Protein AF-A0A8T2NFG3-F1 (afdb_monomer_lite)

Radius of gyration: 18.74 Å; chains: 1; bounding box: 40×40×46 Å

Sequence (116 aa):
MESTLTGPPPSLSSAKVKTQEADTDDQQGTLTYEEFSVFYKMMSLRRDLFLLLMCFSEKKDHLTAEELGNFLRTEQKMANVTTEYCLDVIDKFEVSEENKKKCVMGIEECQSKPWL

Organism: NCBI:txid121402

Secondary structure (DSSP, 8-state):
-------PPPP-SS-TTTGGGS--SS-TT---HHHHHHHHHHHH--HHHHHHHHHHTTT-SEEEHHHHHHHHHHTS--TT--HHHHHHHHHHH---HHHHHHTEEETTGGGG-TT-

pLDDT: mean 71.31, std 20.26, range [38.62, 96.06]

InterPro domains:
  IPR001192 Phosphoinositide phospholipase C family [PTHR10336] (13-109)
  IPR011992 EF-hand domain pair [SSF47473] (8-109)
  IPR015359 Phosphoinositide-specific phospholipase C, EF-hand-like domain [PF09279] (39-108)

Foldseek 3Di:
DDDDDDDDDDDDPPPVPPPPVPDDDPPPDDDDPVRCQVVLLVVLPPVVVLVVLCVLCVNDQKAALVSVQVCCCPVVVDPDDDSVNSLVCCCVQAPDPVCNVVRIHGSVSVSNDPPD

Structure (mmCIF, N/CA/C/O backbone):
data_AF-A0A8T2NFG3-F1
#
_entry.id   AF-A0A8T2NFG3-F1
#
loop_
_atom_site.group_PDB
_atom_site.id
_atom_site.type_symbol
_atom_site.label_atom_id
_atom_site.label_alt_id
_atom_site.label_comp_id
_atom_site.label_asym_id
_atom_site.label_entity_id
_atom_site.label_seq_id
_atom_site.pdbx_PDB_ins_code
_atom_site.Cartn_x
_atom_site.Cartn_y
_atom_site.Cartn_z
_atom_site.occupancy
_atom_site.B_iso_or_equiv
_atom_site.auth_seq_id
_atom_site.auth_comp_id
_atom_site.auth_asym_id
_atom_site.auth_atom_id
_atom_site.pdbx_PDB_model_num
ATOM 1 N N . MET A 1 1 ? 26.816 -30.356 -16.033 1.00 38.97 1 MET A N 1
ATOM 2 C CA . MET A 1 1 ? 26.757 -28.881 -16.027 1.00 38.97 1 MET A CA 1
ATOM 3 C C . MET A 1 1 ? 25.729 -28.503 -17.069 1.00 38.97 1 MET A C 1
ATOM 5 O O . MET A 1 1 ? 25.842 -28.947 -18.203 1.00 38.97 1 MET A O 1
ATOM 9 N N . GLU A 1 2 ? 24.653 -27.893 -16.595 1.00 38.62 2 GLU A N 1
ATOM 10 C CA . GLU A 1 2 ? 23.340 -27.795 -17.233 1.00 38.62 2 GLU A CA 1
ATOM 11 C C . GLU A 1 2 ? 23.331 -26.792 -18.394 1.00 38.62 2 GLU A C 1
ATOM 13 O O . GLU A 1 2 ? 23.958 -25.737 -18.326 1.00 38.62 2 GLU A O 1
ATOM 18 N N . SER A 1 3 ? 22.647 -27.163 -19.473 1.00 43.81 3 SER A N 1
ATOM 19 C CA . SER A 1 3 ? 22.403 -26.360 -20.668 1.00 43.81 3 SER A CA 1
ATOM 20 C C . SER A 1 3 ? 21.195 -25.448 -20.455 1.00 43.81 3 SER A C 1
ATOM 22 O O . SER A 1 3 ? 20.095 -25.963 -20.247 1.00 43.81 3 SER A O 1
ATOM 24 N N . THR A 1 4 ? 21.351 -24.130 -20.587 1.00 44.75 4 THR A N 1
ATOM 25 C CA . THR A 1 4 ? 20.208 -23.202 -20.566 1.00 44.75 4 THR A CA 1
ATOM 26 C C . THR A 1 4 ? 19.919 -22.681 -21.969 1.00 44.75 4 THR A C 1
ATOM 28 O O . THR A 1 4 ? 20.782 -22.136 -22.653 1.00 44.75 4 THR A O 1
ATOM 31 N N . LEU A 1 5 ? 18.682 -22.928 -22.389 1.00 42.94 5 LEU A N 1
ATOM 32 C CA . LEU A 1 5 ? 18.115 -22.717 -23.712 1.00 42.94 5 LEU A CA 1
ATOM 33 C C . LEU A 1 5 ? 18.010 -21.226 -24.064 1.00 42.94 5 LEU A C 1
ATOM 35 O O . LEU A 1 5 ? 17.428 -20.437 -23.323 1.00 42.94 5 LEU A O 1
ATOM 39 N N . THR A 1 6 ? 18.519 -20.870 -25.240 1.00 46.25 6 THR A N 1
ATOM 40 C CA . THR A 1 6 ? 18.250 -19.616 -25.941 1.00 46.25 6 THR A CA 1
ATOM 41 C C . THR A 1 6 ? 16.925 -19.736 -26.700 1.00 46.25 6 THR A C 1
ATOM 43 O O . THR A 1 6 ? 16.765 -20.596 -27.563 1.00 46.25 6 THR A O 1
ATOM 46 N N . GLY A 1 7 ? 15.957 -18.874 -26.392 1.00 41.16 7 GLY A N 1
ATOM 47 C CA . GLY A 1 7 ? 14.736 -18.696 -27.185 1.00 41.16 7 GLY A CA 1
ATOM 48 C C . GLY A 1 7 ? 14.533 -17.211 -27.498 1.00 41.16 7 GLY A C 1
ATOM 49 O O . GLY A 1 7 ? 14.857 -16.384 -26.645 1.00 41.16 7 GLY A O 1
ATOM 50 N N . PRO A 1 8 ? 14.055 -16.837 -28.701 1.00 43.97 8 PRO A N 1
ATOM 51 C CA . PRO A 1 8 ? 13.898 -15.434 -29.068 1.00 43.97 8 PRO A CA 1
ATOM 52 C C . PRO A 1 8 ? 12.732 -14.784 -28.300 1.00 43.97 8 PRO A C 1
ATOM 54 O O . PRO A 1 8 ? 11.712 -15.442 -28.071 1.00 43.97 8 PRO A O 1
ATOM 57 N N . PRO A 1 9 ? 12.842 -13.497 -27.918 1.00 46.75 9 PRO A N 1
ATOM 58 C CA . PRO A 1 9 ? 11.745 -12.772 -27.289 1.00 46.75 9 PRO A CA 1
ATOM 59 C C . PRO A 1 9 ? 10.578 -12.552 -28.277 1.00 46.75 9 PRO A C 1
ATOM 61 O O . PRO A 1 9 ? 10.801 -12.424 -29.485 1.00 46.75 9 PRO A O 1
ATOM 64 N N . PRO A 1 10 ? 9.325 -12.505 -27.790 1.00 41.16 10 PRO A N 1
ATOM 65 C CA . PRO A 1 10 ? 8.141 -12.341 -28.633 1.00 41.16 10 PRO A CA 1
ATOM 66 C C . PRO A 1 10 ? 8.092 -10.956 -29.309 1.00 41.16 10 PRO A C 1
ATOM 68 O O . PRO A 1 10 ? 8.442 -9.939 -28.714 1.00 41.16 10 PRO A O 1
ATOM 71 N N . SER A 1 11 ? 7.644 -10.913 -30.570 1.00 41.38 11 SER A N 1
ATOM 72 C CA . SER A 1 11 ? 7.662 -9.721 -31.433 1.00 41.38 11 SER A CA 1
ATOM 73 C C . SER A 1 11 ? 6.607 -8.667 -31.064 1.00 41.38 11 SER A C 1
ATOM 75 O O . SER A 1 11 ? 5.416 -8.975 -30.980 1.00 41.38 11 SER A O 1
ATOM 77 N N . LEU A 1 12 ? 7.040 -7.405 -30.951 1.00 51.16 12 LEU A N 1
ATOM 78 C CA . LEU A 1 12 ? 6.218 -6.227 -30.669 1.00 51.16 12 LEU A CA 1
ATOM 79 C C . LEU A 1 12 ? 5.542 -5.678 -31.941 1.00 51.16 12 LEU A C 1
ATOM 81 O O . LEU A 1 12 ? 6.179 -5.005 -32.749 1.00 51.16 12 LEU A O 1
ATOM 85 N N . SER A 1 13 ? 4.232 -5.880 -32.096 1.00 42.97 13 SER A N 1
ATOM 86 C CA . SER A 1 13 ? 3.433 -5.170 -33.115 1.00 42.97 13 SER A CA 1
ATOM 87 C C . SER A 1 13 ? 2.778 -3.884 -32.589 1.00 42.97 13 SER A C 1
ATOM 89 O O . SER A 1 13 ? 2.393 -3.031 -33.381 1.00 42.97 13 SER A O 1
ATOM 91 N N . SER A 1 14 ? 2.692 -3.700 -31.265 1.00 41.72 14 SER A N 1
ATOM 92 C CA . SER A 1 14 ? 1.946 -2.584 -30.645 1.00 41.72 14 SER A CA 1
ATOM 93 C C . SER A 1 14 ? 2.818 -1.476 -30.033 1.00 41.72 14 SER A C 1
ATOM 95 O O . SER A 1 14 ? 2.296 -0.437 -29.645 1.00 41.72 14 SER A O 1
ATOM 97 N N . ALA A 1 15 ? 4.143 -1.651 -29.962 1.00 45.00 15 ALA A N 1
ATOM 98 C CA . ALA A 1 15 ? 5.039 -0.690 -29.300 1.00 45.00 15 ALA A CA 1
ATOM 99 C C . ALA A 1 15 ? 5.583 0.426 -30.201 1.00 45.00 15 ALA A C 1
ATOM 101 O O . ALA A 1 15 ? 6.248 1.332 -29.713 1.00 45.00 15 ALA A O 1
ATOM 102 N N . LYS A 1 16 ? 5.276 0.398 -31.503 1.00 44.44 16 LYS A N 1
ATOM 103 C CA . LYS A 1 16 ? 5.840 1.337 -32.486 1.00 44.44 16 LYS A CA 1
ATOM 104 C C . LYS A 1 16 ? 5.481 2.808 -32.253 1.00 44.44 16 LYS A C 1
ATOM 106 O O . LYS A 1 16 ? 6.181 3.675 -32.754 1.00 44.44 16 LYS A O 1
ATOM 111 N N . VAL A 1 17 ? 4.396 3.102 -31.536 1.00 47.00 17 VAL A N 1
ATOM 112 C CA . VAL A 1 17 ? 3.873 4.477 -31.435 1.00 47.00 17 VAL A CA 1
ATOM 113 C C . VAL A 1 17 ? 4.559 5.294 -30.334 1.00 47.00 17 VAL A C 1
ATOM 115 O O . VAL A 1 17 ? 4.592 6.513 -30.424 1.00 47.00 17 VAL A O 1
ATOM 118 N N . LYS A 1 18 ? 5.146 4.654 -29.314 1.00 46.22 18 LYS A N 1
ATOM 119 C CA . LYS A 1 18 ? 5.757 5.359 -28.167 1.00 46.22 18 LYS A CA 1
ATOM 120 C C . LYS A 1 18 ? 7.277 5.527 -28.250 1.00 46.22 18 LYS A C 1
ATOM 122 O O . LYS A 1 18 ? 7.849 6.190 -27.397 1.00 46.22 18 LYS A O 1
ATOM 127 N N . THR A 1 19 ? 7.924 4.945 -29.257 1.00 46.53 19 THR A N 1
ATOM 128 C CA . THR A 1 19 ? 9.390 4.960 -29.412 1.00 46.53 19 THR A CA 1
ATOM 129 C C . THR A 1 19 ? 9.933 6.333 -29.825 1.00 46.53 19 THR A C 1
ATOM 131 O O . THR A 1 19 ? 11.050 6.674 -29.470 1.00 46.53 19 THR A O 1
ATOM 134 N N . GLN A 1 20 ? 9.136 7.156 -30.514 1.00 45.47 20 GLN A N 1
ATOM 135 C CA . GLN A 1 20 ? 9.645 8.359 -31.183 1.00 45.47 20 GLN A CA 1
ATOM 136 C C . GLN A 1 20 ? 9.899 9.563 -30.252 1.00 45.47 20 GLN A C 1
ATOM 138 O O . GLN A 1 20 ? 10.571 10.505 -30.656 1.00 45.47 20 GLN A O 1
ATOM 143 N N . GLU A 1 21 ? 9.389 9.552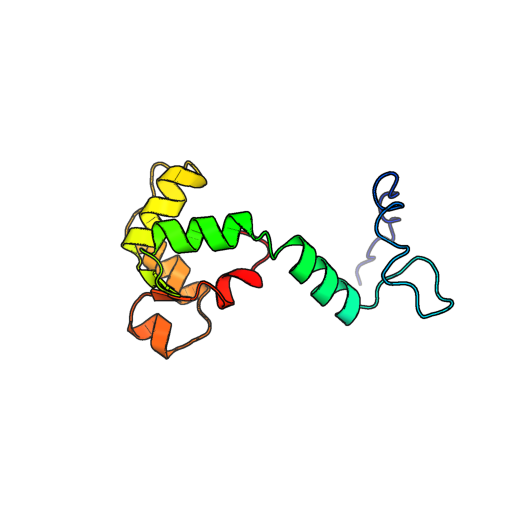 -29.015 1.00 50.28 21 GLU A N 1
ATOM 144 C CA . GLU A 1 21 ? 9.606 10.648 -28.050 1.00 50.28 21 GLU A CA 1
ATOM 145 C C . GLU A 1 21 ? 10.841 10.442 -27.151 1.00 50.28 21 GLU A C 1
ATOM 147 O O . GLU A 1 21 ? 11.240 11.372 -26.455 1.00 50.28 21 GLU A O 1
ATOM 152 N N . ALA A 1 22 ? 11.460 9.256 -27.173 1.00 43.38 22 ALA A N 1
ATOM 153 C CA . ALA A 1 22 ? 12.627 8.915 -26.349 1.00 43.38 22 ALA A CA 1
ATOM 154 C C . ALA A 1 22 ? 13.923 8.710 -27.164 1.00 43.38 22 ALA A C 1
ATOM 156 O O . ALA A 1 22 ? 14.942 8.316 -26.603 1.00 43.38 22 ALA A O 1
ATOM 157 N N . ASP A 1 23 ? 13.885 8.951 -28.478 1.00 41.53 23 ASP A N 1
ATOM 158 C CA . ASP A 1 23 ? 14.983 8.651 -29.404 1.00 41.53 23 ASP A CA 1
ATOM 159 C C . ASP A 1 23 ? 16.129 9.678 -29.291 1.00 41.53 23 ASP A C 1
ATOM 161 O O . ASP A 1 23 ? 16.124 10.728 -29.937 1.00 41.53 23 ASP A O 1
ATOM 165 N N . THR A 1 24 ? 17.143 9.353 -28.485 1.00 53.97 24 THR A N 1
ATOM 166 C CA . THR A 1 24 ? 18.492 9.942 -28.555 1.00 53.97 24 THR A CA 1
ATOM 167 C C . THR A 1 24 ? 19.569 8.874 -28.337 1.00 53.97 24 THR A C 1
ATOM 169 O O . THR A 1 24 ? 20.289 8.967 -27.353 1.00 53.97 24 THR A O 1
ATOM 172 N N . ASP A 1 25 ? 19.664 7.855 -29.199 1.00 44.00 25 ASP A N 1
ATOM 173 C CA . ASP A 1 25 ? 20.938 7.241 -29.641 1.00 44.00 25 ASP A CA 1
ATOM 174 C C . ASP A 1 25 ? 20.691 6.157 -30.718 1.00 44.00 25 ASP A C 1
ATOM 176 O O . ASP A 1 25 ? 19.648 5.503 -30.749 1.00 44.00 25 ASP A O 1
ATOM 180 N N . ASP A 1 26 ? 21.684 5.928 -31.577 1.00 53.88 26 ASP A N 1
ATOM 181 C CA . ASP A 1 26 ? 21.676 5.102 -32.794 1.00 53.88 26 ASP A CA 1
ATOM 182 C C . ASP A 1 26 ? 21.641 3.564 -32.554 1.00 53.88 26 ASP A C 1
ATOM 184 O O . ASP A 1 26 ? 22.041 2.775 -33.415 1.00 53.88 26 ASP A O 1
ATOM 188 N N . GLN A 1 27 ? 21.129 3.092 -31.409 1.00 50.28 27 GLN A N 1
ATOM 189 C CA . GLN A 1 27 ? 20.945 1.663 -31.085 1.00 50.28 27 GLN A CA 1
ATOM 190 C C . GLN A 1 27 ? 19.462 1.267 -31.075 1.00 50.28 27 GLN A C 1
ATOM 192 O O . GLN A 1 27 ? 18.899 0.829 -30.070 1.00 50.28 27 GLN A O 1
ATOM 197 N N . GLN A 1 28 ? 18.821 1.413 -32.237 1.00 48.69 28 GLN A N 1
ATOM 198 C CA . GLN A 1 28 ? 17.405 1.102 -32.442 1.00 48.69 28 GLN A CA 1
ATOM 199 C C . GLN A 1 28 ? 17.031 -0.315 -31.970 1.00 48.69 28 GLN A C 1
ATOM 201 O O . GLN A 1 28 ? 17.352 -1.310 -32.621 1.00 48.69 28 GLN A O 1
ATOM 206 N N . GLY A 1 29 ? 16.251 -0.393 -30.886 1.00 52.53 29 GLY A N 1
ATOM 207 C CA . GLY A 1 29 ? 15.416 -1.558 -30.569 1.00 52.53 29 GLY A CA 1
ATOM 208 C C . GLY A 1 29 ? 15.625 -2.239 -29.214 1.00 52.53 29 GLY A C 1
ATOM 209 O O . GLY A 1 29 ? 14.867 -3.162 -28.913 1.00 52.53 29 GLY A O 1
ATOM 210 N N . THR A 1 30 ? 16.575 -1.809 -28.379 1.00 53.06 30 THR A N 1
ATOM 211 C CA . THR A 1 30 ? 16.806 -2.405 -27.046 1.00 53.06 30 THR A CA 1
ATOM 212 C C . THR A 1 30 ? 17.024 -1.344 -25.976 1.00 53.06 30 THR A C 1
ATOM 214 O O . THR A 1 30 ? 17.953 -0.555 -26.080 1.00 53.06 30 THR A O 1
ATOM 217 N N . LEU A 1 31 ? 16.186 -1.361 -24.934 1.00 61.88 31 LEU A N 1
ATOM 218 C CA . LEU A 1 31 ? 16.363 -0.540 -23.734 1.00 61.88 31 LEU A CA 1
ATOM 219 C C . LEU A 1 31 ? 17.513 -1.112 -22.894 1.00 61.88 31 LEU A C 1
ATOM 221 O O . LEU A 1 31 ? 17.570 -2.327 -22.672 1.00 61.88 31 LEU A O 1
ATOM 225 N N . THR A 1 32 ? 18.391 -0.256 -22.377 1.00 74.88 32 THR A N 1
ATOM 226 C CA . THR A 1 32 ? 19.310 -0.645 -21.298 1.00 74.88 32 THR A CA 1
ATOM 227 C C . THR A 1 32 ? 18.523 -1.027 -20.036 1.00 74.88 32 THR A C 1
ATOM 229 O O . THR A 1 32 ? 17.336 -0.733 -19.917 1.00 74.88 32 THR A O 1
ATOM 232 N N . TYR A 1 33 ? 19.153 -1.694 -19.062 1.00 65.88 33 TYR A N 1
ATOM 233 C CA . TYR A 1 33 ? 18.473 -2.078 -17.813 1.00 65.88 33 TYR A CA 1
ATOM 234 C C . TYR A 1 33 ? 17.899 -0.868 -17.054 1.00 65.88 33 TYR A C 1
ATOM 236 O O . TYR A 1 33 ? 16.800 -0.941 -16.502 1.00 65.88 33 TYR A O 1
ATOM 244 N N . GLU A 1 34 ? 18.619 0.254 -17.050 1.00 68.69 34 GLU A N 1
ATOM 245 C CA . GLU A 1 34 ? 18.187 1.491 -16.397 1.00 68.69 34 GLU A CA 1
ATOM 246 C C . GLU A 1 34 ? 17.016 2.132 -17.145 1.00 68.69 34 GLU A C 1
ATOM 248 O O . GLU A 1 34 ? 16.007 2.468 -16.524 1.00 68.69 34 GLU A O 1
ATOM 253 N N . GLU A 1 35 ? 17.078 2.193 -18.476 1.00 63.72 35 GLU A N 1
ATOM 254 C CA . GLU A 1 35 ? 15.966 2.673 -19.297 1.00 63.72 35 GLU A CA 1
ATOM 255 C C . GLU A 1 35 ? 14.753 1.746 -19.197 1.00 63.72 35 GLU A C 1
ATOM 257 O O . GLU A 1 35 ? 13.640 2.234 -19.063 1.00 63.72 35 GLU A O 1
ATOM 262 N N . PHE A 1 36 ? 14.935 0.422 -19.162 1.00 70.81 36 PHE A N 1
ATOM 263 C CA . PHE A 1 36 ? 13.860 -0.546 -18.943 1.00 70.81 36 PHE A CA 1
ATOM 264 C C . PHE A 1 36 ? 13.227 -0.386 -17.562 1.00 70.81 36 PHE A C 1
ATOM 266 O O . PHE A 1 36 ? 12.006 -0.403 -17.456 1.00 70.81 36 PHE A O 1
ATOM 273 N N . SER A 1 37 ? 14.022 -0.192 -16.508 1.00 62.16 37 SER A N 1
ATOM 274 C CA . SER A 1 37 ? 13.517 0.049 -15.153 1.00 62.16 37 SER A CA 1
ATOM 275 C C . SER A 1 37 ? 12.698 1.338 -15.091 1.00 62.16 37 SER A C 1
ATOM 277 O O . SER A 1 37 ? 11.589 1.340 -14.561 1.00 62.16 37 SER A O 1
ATOM 279 N N . VAL A 1 38 ? 13.182 2.419 -15.711 1.00 60.59 38 VAL A N 1
ATOM 280 C CA . VAL A 1 38 ? 12.466 3.700 -15.798 1.00 60.59 38 VAL A CA 1
ATOM 281 C C . VAL A 1 38 ? 11.211 3.584 -16.663 1.00 60.59 38 VAL A C 1
ATOM 283 O O . VAL A 1 38 ? 10.167 4.095 -16.271 1.00 60.59 38 VAL A O 1
ATOM 286 N N . PHE A 1 39 ? 11.261 2.871 -17.789 1.00 61.16 39 PHE A N 1
ATOM 287 C CA . PHE A 1 39 ? 10.123 2.678 -18.690 1.00 61.16 39 PHE A CA 1
ATOM 288 C C . PHE A 1 39 ? 9.061 1.762 -18.074 1.00 61.16 39 PHE A C 1
ATOM 290 O O . PHE A 1 39 ? 7.868 2.049 -18.151 1.00 61.16 39 PHE A O 1
ATOM 297 N N . TYR A 1 40 ? 9.484 0.694 -17.397 1.00 57.25 40 TYR A N 1
ATOM 298 C CA . TYR A 1 40 ? 8.622 -0.180 -16.608 1.00 57.25 40 TYR A CA 1
ATOM 299 C C . TYR A 1 40 ? 8.018 0.584 -15.435 1.00 57.25 40 TYR A C 1
ATOM 301 O O . TYR A 1 40 ? 6.821 0.464 -15.198 1.00 57.25 40 TYR A O 1
ATOM 309 N N . LYS A 1 41 ? 8.795 1.434 -14.756 1.00 52.81 41 LYS A N 1
ATOM 310 C CA . LYS A 1 41 ? 8.294 2.336 -13.719 1.00 52.81 41 LYS A CA 1
ATOM 311 C C . LYS A 1 41 ? 7.320 3.353 -14.305 1.00 52.81 41 LYS A C 1
ATOM 313 O O . LYS A 1 41 ? 6.290 3.559 -13.705 1.00 52.81 41 LYS A O 1
ATOM 318 N N . MET A 1 42 ? 7.537 3.913 -15.492 1.00 53.81 42 MET A N 1
ATOM 319 C CA . MET A 1 42 ? 6.587 4.815 -16.167 1.00 53.81 42 MET A CA 1
ATOM 320 C C . MET A 1 42 ? 5.312 4.113 -16.654 1.00 53.81 42 MET A C 1
ATOM 322 O O . MET A 1 42 ? 4.239 4.709 -16.625 1.00 53.81 42 MET A O 1
ATOM 326 N N . MET A 1 43 ? 5.400 2.850 -17.077 1.00 52.03 43 MET A N 1
ATOM 327 C CA . MET A 1 43 ? 4.241 2.015 -17.421 1.00 52.03 43 MET A CA 1
ATOM 328 C C . MET A 1 43 ? 3.505 1.492 -16.170 1.00 52.03 43 MET A C 1
ATOM 330 O O . MET A 1 43 ? 2.294 1.278 -16.228 1.00 52.03 43 MET A O 1
ATOM 334 N N . SER A 1 44 ? 4.217 1.328 -15.047 1.00 53.34 44 SER A N 1
ATOM 335 C CA . SER A 1 44 ? 3.713 0.861 -13.739 1.00 53.34 44 SER A CA 1
ATOM 336 C C . SER A 1 44 ? 3.318 1.999 -12.788 1.00 53.34 44 SER A C 1
ATOM 338 O O . SER A 1 44 ? 2.540 1.781 -11.865 1.00 53.34 44 SER A O 1
ATOM 340 N N . LEU A 1 45 ? 3.739 3.239 -13.064 1.00 56.22 45 LEU A N 1
ATOM 341 C CA . LEU A 1 45 ? 3.230 4.501 -12.513 1.00 56.22 45 LEU A CA 1
ATOM 342 C C . LEU A 1 45 ? 1.868 4.791 -13.144 1.00 56.22 45 LEU A C 1
ATOM 344 O O . LEU A 1 45 ? 1.618 5.832 -13.758 1.00 56.22 45 LEU A O 1
ATOM 348 N N . ARG A 1 46 ? 0.960 3.825 -13.029 1.00 71.00 46 ARG A N 1
ATOM 349 C CA . ARG A 1 46 ? -0.420 3.994 -13.439 1.00 71.00 46 ARG A CA 1
ATOM 350 C C . ARG A 1 46 ? -1.003 5.028 -12.487 1.00 71.00 46 ARG A C 1
ATOM 352 O O . ARG A 1 46 ? -1.337 4.707 -11.351 1.00 71.00 46 ARG A O 1
ATOM 359 N N . ARG A 1 47 ? -1.084 6.280 -12.940 1.00 75.19 47 ARG A N 1
ATOM 360 C CA . ARG A 1 47 ? -1.696 7.397 -12.205 1.00 75.19 47 ARG A CA 1
ATOM 361 C C . ARG A 1 47 ? -3.033 6.987 -11.589 1.00 75.19 47 ARG A C 1
ATOM 363 O O . ARG A 1 47 ? -3.326 7.376 -10.469 1.00 75.19 47 ARG A O 1
ATOM 370 N N . ASP A 1 48 ? -3.783 6.147 -12.289 1.00 78.69 48 ASP A N 1
ATOM 371 C CA . ASP A 1 48 ? -5.058 5.612 -11.824 1.00 78.69 48 ASP A CA 1
ATOM 372 C C . ASP A 1 48 ? -4.899 4.697 -10.603 1.00 78.69 48 ASP A C 1
ATOM 374 O O . ASP A 1 48 ? -5.682 4.814 -9.671 1.00 78.69 48 ASP A O 1
ATOM 378 N N . LEU A 1 49 ? -3.867 3.844 -10.558 1.00 80.12 49 LEU A N 1
ATOM 379 C CA . LEU A 1 49 ? -3.565 3.017 -9.383 1.00 80.12 49 LEU A CA 1
ATOM 380 C C . LEU A 1 49 ? -3.094 3.881 -8.211 1.00 80.12 49 LEU A C 1
ATOM 382 O O . LEU A 1 49 ? -3.551 3.682 -7.093 1.00 80.12 49 LEU A O 1
ATOM 386 N N . PHE A 1 50 ? -2.235 4.873 -8.456 1.00 83.00 50 PHE A N 1
ATOM 387 C CA . PHE A 1 50 ? -1.827 5.815 -7.412 1.00 83.00 50 PHE A CA 1
ATOM 388 C C . PHE A 1 50 ? -3.036 6.559 -6.833 1.00 83.00 50 PHE A C 1
ATOM 390 O O . PHE A 1 50 ? -3.226 6.578 -5.622 1.00 83.00 50 PHE A O 1
ATOM 397 N N . LEU A 1 51 ? -3.895 7.123 -7.688 1.00 85.69 51 LEU A N 1
ATOM 398 C CA . LEU A 1 51 ? -5.110 7.813 -7.255 1.00 85.69 51 LEU A CA 1
ATOM 399 C C . LEU A 1 51 ? -6.078 6.871 -6.534 1.00 85.69 51 LEU A C 1
ATOM 401 O O . LEU A 1 51 ? -6.683 7.279 -5.549 1.00 85.69 51 LEU A O 1
ATOM 405 N 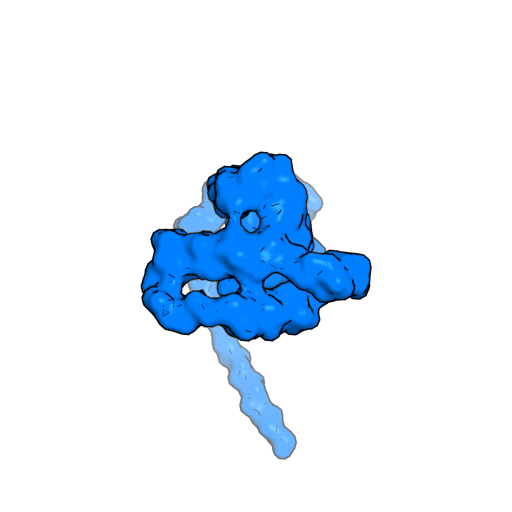N . LEU A 1 52 ? -6.191 5.621 -6.982 1.00 87.56 52 LEU A N 1
ATOM 406 C CA . LEU A 1 52 ? -6.990 4.595 -6.321 1.00 87.56 52 LEU A CA 1
ATOM 407 C C . LEU A 1 52 ? -6.472 4.324 -4.906 1.00 87.56 52 LEU A C 1
ATOM 409 O O . LEU A 1 52 ? -7.237 4.433 -3.954 1.00 87.56 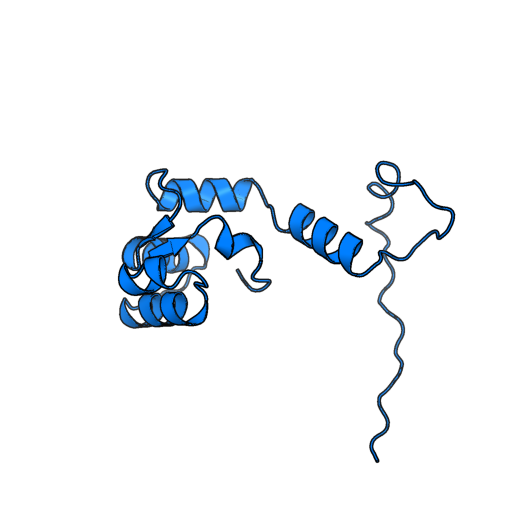52 LEU A O 1
ATOM 413 N N . LEU A 1 53 ? -5.174 4.058 -4.742 1.00 88.25 53 LEU A N 1
ATOM 414 C CA . LEU A 1 53 ? -4.565 3.852 -3.424 1.00 88.25 53 LEU A CA 1
ATOM 415 C C . LEU A 1 53 ? -4.733 5.093 -2.534 1.00 88.25 53 LEU A C 1
ATOM 417 O O . LEU A 1 53 ? -5.090 4.950 -1.370 1.00 88.25 53 LEU A O 1
ATOM 421 N N . MET A 1 54 ? -4.594 6.299 -3.098 1.00 90.31 54 MET A N 1
ATOM 422 C CA . MET A 1 54 ? -4.860 7.562 -2.396 1.00 90.31 54 MET A CA 1
ATOM 423 C C . MET A 1 54 ? -6.328 7.722 -1.972 1.00 90.31 54 MET A C 1
ATOM 425 O O . MET A 1 54 ? -6.616 8.359 -0.960 1.00 90.31 54 MET A O 1
ATOM 429 N N . CYS A 1 55 ? -7.281 7.179 -2.732 1.00 91.81 55 CYS A N 1
ATOM 430 C CA . CYS A 1 55 ? -8.687 7.149 -2.330 1.00 91.81 55 CYS A CA 1
ATOM 431 C C . CYS A 1 55 ? -8.912 6.189 -1.156 1.00 91.81 55 CYS A C 1
ATOM 433 O O . CYS A 1 55 ? -9.650 6.535 -0.237 1.00 91.81 55 CYS A O 1
ATOM 435 N N . PHE A 1 56 ? -8.263 5.022 -1.168 1.00 91.81 56 PHE A N 1
ATOM 436 C CA . PHE A 1 56 ? -8.354 4.038 -0.084 1.00 91.81 56 PHE A CA 1
ATOM 437 C C . PHE A 1 56 ? -7.613 4.465 1.189 1.00 91.81 56 PHE A C 1
ATOM 439 O O . PHE A 1 56 ? -7.992 4.028 2.268 1.00 91.81 56 PHE A O 1
ATOM 446 N N . SER A 1 57 ? -6.601 5.325 1.077 1.00 93.06 57 SER A N 1
ATOM 447 C CA . SER A 1 57 ? -5.841 5.868 2.206 1.00 93.06 57 SER A CA 1
ATOM 448 C C . SER A 1 57 ? -6.396 7.179 2.765 1.00 93.06 57 SER A C 1
ATOM 450 O O . SER A 1 57 ? -5.695 7.876 3.495 1.00 93.06 57 SER A O 1
ATOM 452 N N . GLU A 1 58 ? -7.594 7.611 2.365 1.00 91.62 58 GLU A N 1
ATOM 453 C CA . GLU A 1 58 ? -8.143 8.921 2.754 1.00 91.62 58 GLU A CA 1
ATOM 454 C C . GLU A 1 58 ? -7.191 10.102 2.455 1.00 91.62 58 GLU A C 1
ATOM 456 O O . GLU A 1 58 ? -7.128 11.091 3.187 1.00 91.62 58 GLU A O 1
ATOM 461 N N . LYS A 1 59 ? -6.460 10.019 1.337 1.00 89.31 59 LYS A N 1
ATOM 462 C CA . LYS A 1 59 ? -5.442 10.978 0.878 1.00 89.31 59 LYS A CA 1
ATOM 463 C C . LYS A 1 59 ? -4.149 11.010 1.705 1.00 89.31 59 LYS A C 1
ATOM 465 O O . LYS A 1 59 ? -3.376 11.959 1.561 1.00 89.31 59 LYS A O 1
ATOM 470 N N . LYS A 1 60 ? -3.888 9.995 2.531 1.00 93.12 60 LYS A N 1
ATOM 471 C CA . LYS A 1 60 ? -2.572 9.767 3.148 1.00 93.12 60 LYS A CA 1
ATOM 472 C C . LYS A 1 60 ? -1.617 9.138 2.136 1.00 93.12 60 LYS A C 1
ATOM 474 O O . LYS A 1 60 ? -2.044 8.478 1.197 1.00 93.12 60 LYS A O 1
ATOM 479 N N . ASP A 1 61 ? -0.325 9.290 2.368 1.00 90.69 61 ASP A N 1
ATOM 480 C CA . ASP A 1 61 ? 0.759 8.688 1.582 1.00 90.69 61 ASP A CA 1
ATOM 481 C C . ASP A 1 61 ? 1.054 7.217 1.944 1.00 90.69 61 ASP A C 1
ATOM 483 O O . ASP A 1 61 ? 1.992 6.616 1.419 1.00 90.69 61 ASP A O 1
ATOM 487 N N . HIS A 1 62 ? 0.249 6.619 2.821 1.00 92.88 62 HIS A N 1
ATOM 488 C CA . HIS A 1 62 ? 0.399 5.249 3.292 1.00 92.88 62 HIS A CA 1
ATOM 489 C C . HIS A 1 62 ? -0.959 4.579 3.510 1.00 92.88 62 HIS A C 1
ATOM 491 O O . HIS A 1 62 ? -1.962 5.243 3.776 1.00 92.88 62 HIS A O 1
ATOM 497 N N . LEU A 1 63 ? -0.970 3.251 3.449 1.00 93.88 63 LEU A N 1
ATOM 498 C CA . LEU A 1 63 ? -2.103 2.406 3.803 1.00 93.88 63 LEU A CA 1
ATOM 499 C C . LEU A 1 63 ? -1.843 1.734 5.147 1.00 93.88 63 LEU A C 1
ATOM 501 O O . LEU A 1 63 ? -0.790 1.139 5.366 1.00 93.88 63 LEU A O 1
ATOM 505 N N . THR A 1 64 ? -2.824 1.772 6.033 1.00 96.06 64 THR A N 1
ATOM 506 C CA . THR A 1 64 ? -2.882 0.873 7.189 1.00 96.06 64 THR A CA 1
ATOM 507 C C . THR A 1 64 ? -3.246 -0.549 6.747 1.00 96.06 64 THR A C 1
ATOM 509 O O . THR A 1 64 ? -3.760 -0.763 5.647 1.00 96.06 64 THR A O 1
ATOM 512 N N . ALA A 1 65 ? -3.033 -1.541 7.616 1.00 93.81 65 ALA A N 1
ATOM 513 C CA . ALA A 1 65 ? -3.429 -2.929 7.348 1.00 93.81 65 ALA A CA 1
ATOM 514 C C . ALA A 1 65 ? -4.929 -3.085 7.016 1.00 93.81 65 ALA A C 1
ATOM 516 O O . ALA A 1 65 ? -5.305 -3.931 6.200 1.00 93.81 65 ALA A O 1
ATOM 517 N N . GLU A 1 66 ? -5.787 -2.256 7.615 1.00 95.50 66 GLU A N 1
ATOM 518 C CA . GLU A 1 66 ? -7.225 -2.245 7.338 1.00 95.50 66 GLU A CA 1
ATOM 519 C C . GLU A 1 66 ? -7.532 -1.697 5.940 1.00 95.50 66 GLU A C 1
ATOM 521 O O . GLU A 1 66 ? -8.243 -2.342 5.165 1.00 95.50 66 GLU A O 1
ATOM 526 N N . GLU A 1 67 ? -6.955 -0.545 5.588 1.00 95.44 67 GLU A N 1
ATOM 527 C CA . GLU A 1 67 ? -7.127 0.084 4.273 1.00 95.44 67 GLU A CA 1
ATOM 528 C C . GLU A 1 67 ? -6.582 -0.812 3.154 1.00 95.44 67 GLU A C 1
ATOM 530 O O . GLU A 1 67 ? -7.252 -1.013 2.138 1.00 95.44 67 GLU A O 1
ATOM 535 N N . LEU A 1 68 ? -5.423 -1.442 3.378 1.00 92.38 68 LEU A N 1
ATOM 536 C CA . LEU A 1 68 ? -4.865 -2.457 2.485 1.00 92.38 68 LEU A CA 1
ATOM 537 C C . LEU A 1 68 ? -5.819 -3.650 2.334 1.00 92.38 68 LEU A C 1
ATOM 539 O O . LEU A 1 68 ? -6.081 -4.103 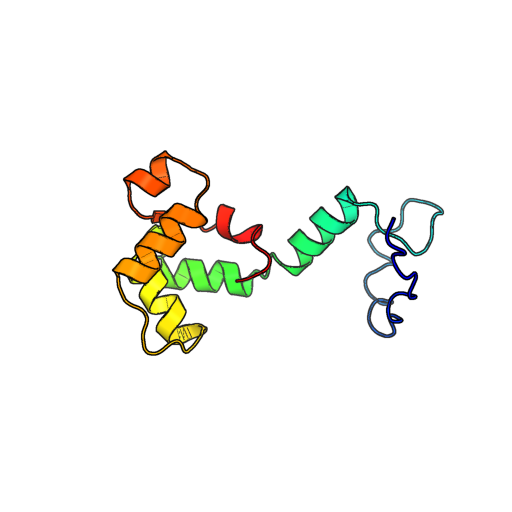1.220 1.00 92.38 68 LEU A O 1
ATOM 543 N N . GLY A 1 69 ? -6.396 -4.135 3.434 1.00 91.56 69 GLY A N 1
ATOM 544 C CA . GLY A 1 69 ? -7.370 -5.223 3.393 1.00 91.56 69 GLY A CA 1
ATOM 545 C C . GLY A 1 69 ? -8.620 -4.867 2.590 1.00 91.56 69 GLY A C 1
ATOM 546 O O . GLY A 1 69 ? -9.124 -5.687 1.820 1.00 91.56 69 GLY A O 1
ATOM 547 N N . ASN A 1 70 ? -9.104 -3.633 2.725 1.00 93.56 70 ASN A N 1
ATOM 548 C CA . ASN A 1 70 ? -10.251 -3.129 1.974 1.00 93.56 70 ASN A CA 1
ATOM 549 C C . ASN A 1 70 ? -9.947 -3.013 0.479 1.00 93.56 70 ASN A C 1
ATOM 551 O O . ASN A 1 70 ? -10.779 -3.426 -0.336 1.00 93.56 70 ASN A O 1
ATOM 555 N N . PHE A 1 71 ? -8.755 -2.534 0.121 1.00 89.88 71 PHE A N 1
ATOM 556 C CA . PHE A 1 71 ? -8.282 -2.506 -1.260 1.00 89.88 71 PHE A CA 1
ATOM 557 C C . PHE A 1 71 ? -8.235 -3.918 -1.864 1.00 89.88 71 PHE A C 1
ATOM 559 O O . PHE A 1 71 ? -8.825 -4.162 -2.916 1.00 89.88 71 PHE A O 1
ATOM 566 N N . LEU A 1 72 ? -7.624 -4.885 -1.175 1.00 86.31 72 LEU A N 1
ATOM 567 C CA . LEU A 1 72 ? -7.504 -6.261 -1.672 1.00 86.31 72 LEU A CA 1
ATOM 568 C C . LEU A 1 72 ? -8.871 -6.953 -1.831 1.00 86.31 72 LEU A C 1
ATOM 570 O O . LEU A 1 72 ? -9.112 -7.665 -2.809 1.00 86.31 72 LEU A O 1
ATOM 574 N N . ARG A 1 73 ? -9.810 -6.716 -0.910 1.00 88.56 73 ARG A N 1
ATOM 575 C CA . ARG A 1 73 ? -11.180 -7.243 -1.027 1.00 88.56 73 ARG A CA 1
ATOM 576 C C . ARG A 1 73 ? -11.949 -6.608 -2.184 1.00 88.56 73 ARG A C 1
ATOM 578 O O . ARG A 1 73 ? -12.632 -7.310 -2.929 1.00 88.56 73 ARG A O 1
ATOM 585 N N . THR A 1 74 ? -11.852 -5.290 -2.331 1.00 86.19 74 THR A N 1
ATOM 586 C CA . THR A 1 74 ? -12.723 -4.526 -3.235 1.00 86.19 74 THR A CA 1
ATOM 587 C C . THR A 1 74 ? -12.181 -4.490 -4.654 1.00 86.19 74 THR A C 1
ATOM 589 O O . THR A 1 74 ? -12.916 -4.802 -5.591 1.00 86.19 74 THR A O 1
ATOM 592 N N . GLU A 1 75 ? -10.900 -4.170 -4.813 1.00 85.00 75 GLU A N 1
ATOM 593 C CA . GLU A 1 75 ? -10.268 -3.953 -6.116 1.00 85.00 75 GLU A CA 1
ATOM 594 C C . GLU A 1 75 ? -9.671 -5.248 -6.672 1.00 85.00 75 GLU A C 1
ATOM 596 O O . GLU A 1 75 ? -9.872 -5.558 -7.843 1.00 85.00 75 GLU A O 1
ATOM 601 N N . GLN A 1 76 ? -9.041 -6.069 -5.821 1.00 79.44 76 GLN A N 1
ATOM 602 C CA . GLN A 1 76 ? -8.455 -7.359 -6.230 1.00 79.44 76 GLN A CA 1
ATOM 603 C C . GLN A 1 76 ? -9.425 -8.546 -6.100 1.00 79.44 76 GLN A C 1
ATOM 605 O O . GLN A 1 76 ? -9.093 -9.668 -6.478 1.00 79.44 76 GLN A O 1
ATOM 610 N N . LYS A 1 77 ? -10.643 -8.311 -5.584 1.00 81.00 77 LYS A N 1
ATOM 611 C CA . LYS A 1 77 ? -11.708 -9.321 -5.409 1.00 81.00 77 LYS A CA 1
ATOM 612 C C . LYS A 1 77 ? -11.300 -10.523 -4.542 1.00 81.00 77 LYS A C 1
ATOM 614 O O . LYS A 1 77 ? -11.817 -11.627 -4.714 1.00 81.00 77 LYS A O 1
ATOM 619 N N . MET A 1 78 ? -10.404 -10.321 -3.576 1.00 84.94 78 MET A N 1
ATOM 620 C CA . MET A 1 78 ? -9.968 -11.373 -2.654 1.00 84.94 78 MET A CA 1
ATOM 621 C C . MET A 1 78 ? -10.924 -11.484 -1.458 1.00 84.94 78 MET A C 1
ATOM 623 O O . MET A 1 78 ? -10.883 -10.657 -0.557 1.00 84.94 78 MET A O 1
ATOM 627 N N . ALA A 1 79 ? -11.776 -12.511 -1.406 1.00 80.69 79 ALA A N 1
ATOM 628 C CA . ALA A 1 79 ? -12.819 -12.617 -0.373 1.00 80.69 79 ALA A CA 1
ATOM 629 C C . ALA A 1 79 ? -12.300 -12.914 1.053 1.00 80.69 79 ALA A C 1
ATOM 631 O O . ALA A 1 79 ? -12.938 -12.526 2.027 1.00 80.69 79 ALA A O 1
ATOM 632 N N . ASN A 1 80 ? -11.142 -13.571 1.184 1.00 85.81 80 ASN A N 1
ATOM 633 C CA . ASN A 1 80 ? -10.654 -14.132 2.454 1.00 85.81 80 ASN A CA 1
ATOM 634 C C . ASN A 1 80 ? -9.433 -13.389 3.023 1.00 85.81 80 ASN A C 1
ATOM 636 O O . ASN A 1 80 ? -8.554 -14.000 3.624 1.00 85.81 80 ASN A O 1
ATOM 640 N N . VAL A 1 81 ? -9.345 -12.078 2.798 1.00 87.88 81 VAL A N 1
ATOM 641 C CA . VAL A 1 81 ? -8.241 -11.264 3.326 1.00 87.88 81 VAL A CA 1
ATOM 642 C C . VAL A 1 81 ? -8.442 -11.043 4.823 1.00 87.88 81 VAL A C 1
ATOM 644 O O . VAL A 1 81 ? -9.404 -10.379 5.218 1.00 87.88 81 VAL A O 1
ATOM 647 N N . THR A 1 82 ? -7.536 -11.582 5.639 1.00 93.25 82 THR A N 1
ATOM 648 C CA . THR A 1 82 ? -7.494 -11.360 7.091 1.00 93.25 82 THR A CA 1
ATOM 649 C C . THR A 1 82 ? -6.542 -10.222 7.450 1.00 93.25 82 THR A C 1
ATOM 651 O O . THR A 1 82 ? -5.709 -9.811 6.640 1.00 93.25 82 THR A O 1
ATOM 654 N N . THR A 1 83 ? -6.652 -9.708 8.674 1.00 92.31 83 THR A N 1
ATOM 655 C CA . THR A 1 83 ? -5.738 -8.675 9.176 1.00 92.31 83 THR A CA 1
ATOM 656 C C . THR A 1 83 ? -4.304 -9.194 9.252 1.00 92.31 83 THR A C 1
ATOM 658 O O . THR A 1 83 ? -3.381 -8.483 8.869 1.00 92.31 83 THR A O 1
ATOM 661 N N . GLU A 1 84 ? -4.113 -10.444 9.674 1.00 94.19 84 GLU A N 1
ATOM 662 C CA . GLU A 1 84 ? -2.801 -11.096 9.745 1.00 94.19 84 GLU A CA 1
ATOM 663 C C . GLU A 1 84 ? -2.147 -11.164 8.365 1.00 94.19 84 GLU A C 1
ATOM 665 O O . GLU A 1 84 ? -0.983 -10.809 8.224 1.00 94.19 84 GLU A O 1
ATOM 670 N N . TYR A 1 85 ? -2.916 -11.505 7.325 1.00 90.31 85 TYR A N 1
ATOM 671 C CA . TYR A 1 85 ? -2.412 -11.499 5.953 1.00 90.31 85 TYR A CA 1
ATOM 672 C C . TYR A 1 85 ? -1.936 -10.107 5.519 1.00 90.31 85 TYR A C 1
ATOM 674 O O . TYR A 1 85 ? -0.882 -9.977 4.902 1.00 90.31 85 TYR A O 1
ATOM 682 N N . CYS A 1 86 ? -2.684 -9.051 5.854 1.00 91.69 86 CYS A N 1
ATOM 683 C CA . CYS A 1 86 ? -2.260 -7.683 5.555 1.00 91.69 86 CYS A CA 1
ATOM 684 C C . CYS A 1 86 ? -0.969 -7.305 6.290 1.00 91.69 86 CYS A C 1
ATOM 686 O O . CYS A 1 86 ? -0.109 -6.655 5.701 1.00 91.69 86 CYS A O 1
ATOM 688 N N . LEU A 1 87 ? -0.819 -7.713 7.552 1.00 92.81 87 LEU A N 1
ATOM 689 C CA . LEU A 1 87 ? 0.396 -7.464 8.331 1.00 92.81 87 LEU A CA 1
ATOM 690 C C . LEU A 1 87 ? 1.602 -8.207 7.747 1.00 92.81 87 LEU A C 1
ATOM 692 O O . LEU A 1 87 ? 2.657 -7.598 7.592 1.00 92.81 87 LEU A O 1
ATOM 696 N N . ASP A 1 88 ? 1.430 -9.466 7.336 1.00 90.88 88 ASP A N 1
ATOM 697 C CA . ASP A 1 88 ? 2.476 -10.250 6.666 1.00 90.88 88 ASP A CA 1
ATOM 698 C C . ASP A 1 88 ? 2.907 -9.601 5.342 1.00 90.88 88 ASP A C 1
ATOM 700 O O . ASP A 1 88 ? 4.090 -9.563 5.001 1.00 90.88 88 ASP A O 1
ATOM 704 N N . VAL A 1 89 ? 1.946 -9.068 4.581 1.00 86.00 89 VAL A N 1
ATOM 705 C CA . VAL A 1 89 ? 2.214 -8.312 3.352 1.00 86.00 89 VAL A CA 1
ATOM 706 C C . VAL A 1 89 ? 3.010 -7.041 3.670 1.00 86.00 89 VAL A C 1
ATOM 708 O O . VAL A 1 89 ? 4.000 -6.763 2.996 1.00 86.00 89 VAL A O 1
ATOM 711 N N . 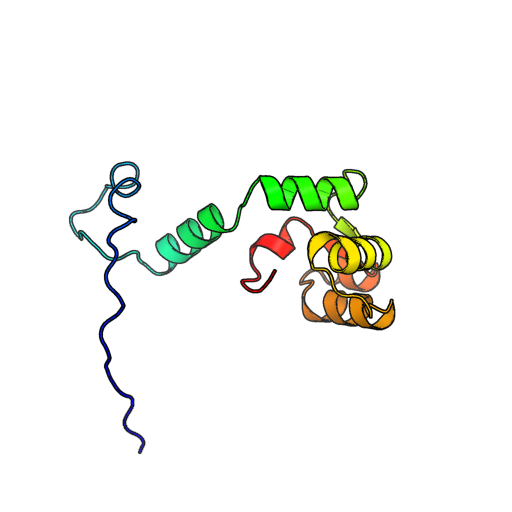ILE A 1 90 ? 2.639 -6.288 4.705 1.00 89.06 90 ILE A N 1
ATOM 712 C CA . ILE A 1 90 ? 3.369 -5.078 5.109 1.00 89.06 90 ILE A CA 1
ATOM 713 C C . ILE A 1 90 ? 4.802 -5.422 5.529 1.00 89.06 90 ILE A C 1
ATOM 715 O O . ILE A 1 90 ? 5.740 -4.852 4.979 1.00 89.06 90 ILE A O 1
ATOM 719 N N . ASP A 1 91 ? 4.989 -6.391 6.425 1.00 89.19 91 ASP A N 1
ATOM 720 C CA . ASP A 1 91 ? 6.315 -6.788 6.918 1.00 89.19 91 ASP A CA 1
ATOM 721 C C . ASP A 1 91 ? 7.243 -7.258 5.785 1.00 89.19 91 ASP A C 1
ATOM 723 O O . ASP A 1 91 ? 8.422 -6.896 5.722 1.00 89.19 91 ASP A O 1
ATOM 727 N N . LYS A 1 92 ? 6.684 -8.011 4.831 1.00 85.44 92 LYS A N 1
ATOM 728 C CA . LYS A 1 92 ? 7.429 -8.561 3.698 1.00 85.44 92 LYS A CA 1
ATOM 729 C C . LYS A 1 92 ? 7.793 -7.520 2.644 1.00 85.44 92 LYS A C 1
ATOM 731 O O . LYS A 1 92 ? 8.826 -7.665 1.981 1.00 85.44 92 LYS A O 1
ATOM 736 N N . PHE A 1 93 ? 6.920 -6.547 2.391 1.00 81.31 93 PHE A N 1
ATOM 737 C CA . PHE A 1 93 ? 7.044 -5.691 1.213 1.00 81.31 93 PHE A CA 1
ATOM 738 C C . PHE A 1 93 ? 7.436 -4.249 1.509 1.00 81.31 93 PHE A C 1
ATOM 740 O O . PHE A 1 93 ? 8.070 -3.653 0.633 1.00 81.31 93 PHE A O 1
ATOM 747 N N . GLU A 1 94 ? 7.143 -3.727 2.694 1.00 87.50 94 GLU A N 1
ATOM 748 C CA . GLU A 1 94 ? 7.604 -2.405 3.112 1.00 87.50 94 GLU A CA 1
ATOM 749 C C . GLU A 1 94 ? 9.122 -2.422 3.335 1.00 87.50 94 GLU A C 1
ATOM 751 O O . GLU A 1 94 ? 9.660 -3.367 3.916 1.00 87.50 94 GLU A O 1
ATOM 756 N N . VAL A 1 95 ? 9.842 -1.406 2.855 1.00 86.44 95 VAL A N 1
ATOM 757 C CA . VAL A 1 95 ? 11.300 -1.316 3.055 1.00 86.44 95 VAL A CA 1
ATOM 758 C C . VAL A 1 95 ? 11.618 -0.453 4.271 1.00 86.44 95 VAL A C 1
ATOM 760 O O . VAL A 1 95 ? 12.562 -0.745 5.007 1.00 86.44 95 VAL A O 1
ATOM 763 N N . SER A 1 96 ? 10.810 0.578 4.519 1.00 90.56 96 SER A N 1
ATOM 764 C CA . SER A 1 96 ? 10.955 1.448 5.680 1.00 90.56 96 SER A CA 1
ATOM 765 C C . SER A 1 96 ? 10.684 0.712 6.999 1.00 90.56 96 SER A C 1
ATOM 767 O O . SER A 1 96 ? 9.556 0.353 7.337 1.00 90.56 96 SER A O 1
ATOM 769 N N . GLU A 1 97 ? 11.730 0.562 7.812 1.00 92.31 97 GLU A N 1
ATOM 770 C CA . GLU A 1 97 ? 11.632 0.002 9.167 1.0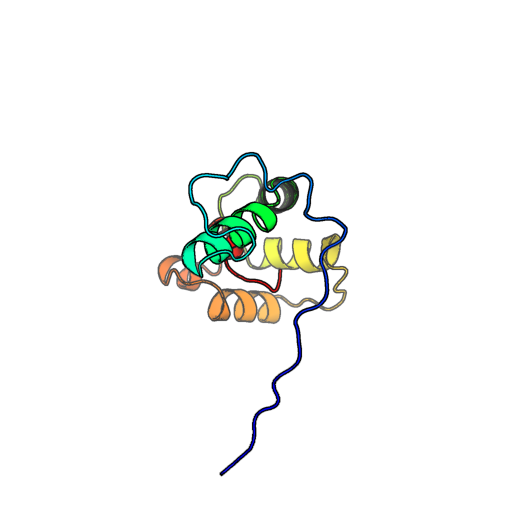0 92.31 97 GLU A CA 1
ATOM 771 C C . GLU A 1 97 ? 10.733 0.836 10.094 1.00 92.31 97 GLU A C 1
ATOM 773 O O . GLU A 1 97 ? 10.158 0.320 11.053 1.00 92.31 97 GLU A O 1
ATOM 778 N N . GLU A 1 98 ? 10.587 2.135 9.823 1.00 94.12 98 GLU A N 1
ATOM 779 C CA . GLU A 1 98 ? 9.642 2.988 10.543 1.00 94.12 98 GLU A CA 1
ATOM 780 C C . GLU A 1 98 ? 8.194 2.619 10.205 1.00 94.12 98 GLU A C 1
ATOM 782 O O . GLU A 1 98 ? 7.361 2.499 11.107 1.00 94.12 98 GLU A O 1
ATOM 787 N N . ASN A 1 99 ? 7.904 2.385 8.926 1.00 92.38 99 ASN A N 1
ATOM 788 C CA . ASN A 1 99 ? 6.569 2.025 8.462 1.00 92.38 99 ASN A CA 1
ATOM 789 C C . ASN A 1 99 ? 6.176 0.613 8.904 1.00 92.38 99 ASN A C 1
ATOM 791 O O . ASN A 1 99 ? 5.056 0.421 9.379 1.00 92.38 99 ASN A O 1
ATOM 795 N N . LYS A 1 100 ? 7.119 -0.339 8.903 1.00 92.62 100 LYS A N 1
ATOM 796 C CA . LYS A 1 100 ? 6.907 -1.672 9.493 1.00 92.62 100 LYS A CA 1
ATOM 797 C C . LYS A 1 100 ? 6.498 -1.600 10.959 1.00 92.62 100 LYS A C 1
ATOM 799 O O . LYS A 1 100 ? 5.506 -2.205 11.349 1.00 92.62 100 LYS A O 1
ATOM 804 N N . LYS A 1 101 ? 7.203 -0.805 11.775 1.00 94.56 101 LYS A N 1
ATOM 805 C CA . LYS A 1 101 ? 6.860 -0.615 13.200 1.00 94.56 101 LYS A CA 1
ATOM 806 C C . LYS A 1 101 ? 5.480 0.006 13.400 1.00 94.56 101 LYS A C 1
ATOM 808 O O . LYS A 1 101 ? 4.833 -0.264 14.407 1.00 94.56 101 LYS A O 1
ATOM 813 N N . LYS A 1 102 ? 5.048 0.852 12.463 1.00 94.81 102 LYS A N 1
ATOM 814 C CA . LYS A 1 102 ? 3.717 1.469 12.453 1.00 94.81 102 LYS A CA 1
ATOM 815 C C . LYS A 1 102 ? 2.647 0.577 11.812 1.00 94.81 102 LYS A C 1
ATOM 817 O O . LYS A 1 102 ? 1.480 0.952 11.847 1.00 94.81 102 LYS A O 1
ATOM 822 N N . CYS A 1 103 ? 3.019 -0.579 11.259 1.00 94.12 103 CYS A N 1
ATOM 823 C CA . CYS A 1 103 ? 2.142 -1.468 10.498 1.00 94.12 103 CYS A CA 1
ATOM 824 C C . CYS A 1 103 ? 1.428 -0.746 9.340 1.00 94.12 103 CYS A C 1
ATOM 826 O O . CYS A 1 103 ? 0.215 -0.889 9.158 1.00 94.12 103 CYS A O 1
ATOM 828 N N . VAL A 1 104 ? 2.181 0.048 8.572 1.00 94.25 104 VAL A N 1
ATOM 829 C CA . VAL A 1 104 ? 1.687 0.762 7.385 1.00 94.25 104 VAL A CA 1
ATOM 830 C C . VAL A 1 104 ? 2.539 0.451 6.156 1.00 94.25 104 VAL A C 1
ATOM 832 O O . VAL A 1 104 ? 3.721 0.147 6.285 1.00 94.25 104 VAL A O 1
ATOM 835 N N . MET A 1 105 ? 1.936 0.549 4.971 1.00 91.94 105 MET A N 1
ATOM 836 C CA . MET A 1 105 ? 2.601 0.406 3.674 1.00 91.94 105 MET A CA 1
ATOM 837 C C . MET A 1 105 ? 2.654 1.747 2.943 1.00 91.94 105 MET A C 1
ATOM 839 O O . MET A 1 105 ? 1.610 2.366 2.728 1.00 91.94 105 MET A O 1
ATOM 843 N N . GLY A 1 106 ? 3.839 2.183 2.522 1.00 89.88 106 GLY A N 1
ATOM 844 C CA . GLY A 1 106 ? 4.019 3.411 1.750 1.00 89.88 106 GLY A CA 1
ATOM 845 C C . GLY A 1 106 ? 3.462 3.292 0.326 1.00 89.88 106 GLY A C 1
ATOM 846 O O . GLY A 1 106 ? 3.775 2.353 -0.410 1.00 89.88 106 GLY A O 1
ATOM 847 N N . ILE A 1 107 ? 2.669 4.275 -0.109 1.00 85.81 107 ILE A N 1
ATOM 848 C CA . ILE A 1 107 ? 2.089 4.311 -1.466 1.00 85.81 107 ILE A CA 1
ATOM 849 C C . ILE A 1 107 ? 3.158 4.637 -2.520 1.00 85.81 107 ILE A C 1
ATOM 851 O O . ILE A 1 107 ? 3.042 4.210 -3.669 1.00 85.81 107 ILE A O 1
ATOM 855 N N . GLU A 1 108 ? 4.224 5.349 -2.147 1.00 69.56 108 GLU A N 1
ATOM 856 C CA . GLU A 1 108 ? 5.370 5.580 -3.037 1.00 69.56 108 GLU A CA 1
ATOM 857 C C . GLU A 1 108 ? 6.246 4.327 -3.219 1.00 69.56 108 GLU A C 1
ATOM 859 O O . GLU A 1 108 ? 6.737 4.076 -4.321 1.00 69.56 108 GLU A O 1
ATOM 864 N N . GLU A 1 109 ? 6.389 3.485 -2.188 1.00 57.53 109 GLU A N 1
ATOM 865 C CA . GLU A 1 109 ? 7.215 2.263 -2.233 1.00 57.53 109 GLU A CA 1
ATOM 866 C C . GLU A 1 109 ? 6.512 1.079 -2.921 1.00 57.53 109 GLU A C 1
ATOM 868 O O . GLU A 1 109 ? 7.169 0.226 -3.535 1.00 57.53 109 GLU A O 1
ATOM 873 N N . CYS A 1 110 ? 5.174 1.069 -2.918 1.00 53.81 110 CYS A N 1
ATOM 874 C CA . CYS A 1 110 ? 4.346 0.102 -3.648 1.00 53.81 110 CYS A CA 1
ATOM 875 C C . CYS A 1 110 ? 4.629 0.100 -5.172 1.00 53.81 110 CYS A C 1
ATOM 877 O O . CYS A 1 110 ? 4.424 -0.897 -5.859 1.00 53.81 110 CYS A O 1
ATOM 879 N N . GLN A 1 111 ? 5.185 1.195 -5.701 1.00 49.19 111 GLN A N 1
ATOM 880 C CA . GLN A 1 111 ? 5.382 1.459 -7.133 1.00 49.19 111 GLN A CA 1
ATOM 881 C C . GLN A 1 111 ? 6.572 0.720 -7.768 1.00 49.19 111 GLN A C 1
ATOM 883 O O . GLN A 1 111 ? 6.803 0.844 -8.971 1.00 49.19 111 GLN A O 1
ATOM 888 N N . SER A 1 112 ? 7.348 -0.034 -6.980 1.00 44.47 112 SER A N 1
ATOM 889 C CA . SER A 1 112 ? 8.471 -0.848 -7.479 1.00 44.47 112 SER A CA 1
ATOM 890 C C . SER A 1 112 ? 8.206 -2.354 -7.467 1.00 44.47 112 SER A C 1
ATOM 892 O O . SER A 1 112 ? 9.078 -3.130 -7.860 1.00 44.47 112 SER A O 1
ATOM 894 N N . LYS A 1 113 ? 7.029 -2.797 -7.009 1.00 51.75 113 LYS A N 1
ATOM 895 C CA . LYS A 1 113 ? 6.735 -4.220 -6.817 1.00 51.75 113 LYS A CA 1
ATOM 896 C C . LYS A 1 113 ? 5.937 -4.723 -8.028 1.00 51.75 113 LYS A C 1
ATOM 898 O O . LYS A 1 113 ? 4.773 -4.371 -8.161 1.00 51.75 113 LYS A O 1
ATOM 903 N N . PRO A 1 114 ? 6.516 -5.562 -8.905 1.00 44.53 114 PRO A N 1
ATOM 904 C CA . PRO A 1 114 ? 5.890 -5.985 -10.165 1.00 44.53 114 PRO A CA 1
ATOM 905 C C . PRO A 1 114 ? 4.650 -6.898 -10.021 1.00 44.53 114 PRO A C 1
ATOM 907 O O . PRO A 1 114 ? 4.230 -7.500 -11.004 1.00 44.53 114 PRO A O 1
ATOM 910 N N . TRP A 1 115 ? 4.071 -7.025 -8.823 1.00 44.94 115 TRP A N 1
ATOM 911 C CA . TRP A 1 115 ? 3.020 -7.999 -8.502 1.00 44.94 115 TRP A CA 1
ATOM 912 C C . TRP A 1 115 ? 1.779 -7.395 -7.814 1.00 44.94 115 TRP A C 1
ATOM 914 O O . TRP A 1 115 ? 0.944 -8.157 -7.329 1.00 44.94 115 TRP A O 1
ATOM 924 N N . LEU A 1 116 ? 1.651 -6.063 -7.777 1.00 49.09 116 LEU A N 1
ATOM 925 C CA . LEU A 1 116 ? 0.413 -5.333 -7.455 1.00 49.09 116 LEU A CA 1
ATOM 926 C C . LEU A 1 116 ? -0.020 -4.516 -8.680 1.00 49.09 116 LEU A C 1
ATOM 928 O O . LEU A 1 116 ? -1.238 -4.479 -8.964 1.00 49.09 116 LEU A O 1
#